Protein AF-A0A3Q9WPM6-F1 (afdb_monomer_lite)

Foldseek 3Di:
DQVLVVLQVVLVVLVVCLVVVLVVVLVVCCVVVVDPPVCSVVSSVVSSVVSVVVSVVSNVVSVVSVVVVVVVD

Radius of gyration: 16.39 Å; chains: 1; bounding box: 38×17×46 Å

Structure (mmCIF, N/CA/C/O backbone):
data_AF-A0A3Q9WPM6-F1
#
_entry.id   AF-A0A3Q9WPM6-F1
#
loop_
_atom_site.group_PDB
_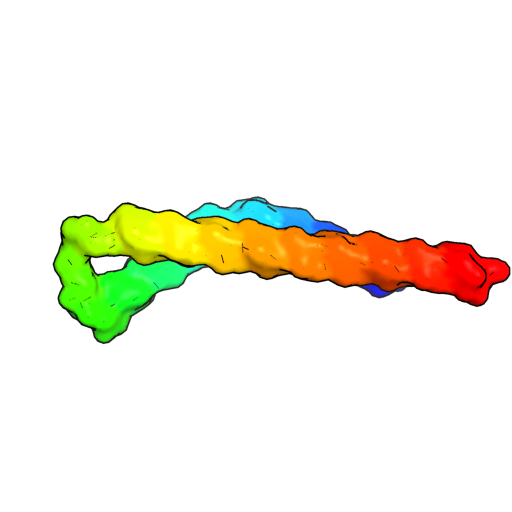atom_site.id
_atom_site.type_symbol
_atom_site.label_atom_id
_atom_site.label_alt_id
_atom_site.label_comp_id
_atom_site.label_asym_id
_atom_site.label_entity_id
_atom_site.label_seq_id
_atom_site.pdbx_PDB_ins_code
_atom_site.Cartn_x
_atom_site.Cartn_y
_atom_site.Cartn_z
_atom_site.occupancy
_atom_site.B_iso_or_equiv
_atom_site.auth_seq_id
_atom_site.auth_comp_id
_atom_site.auth_asym_id
_atom_site.auth_atom_id
_atom_site.pdbx_PDB_model_num
ATOM 1 N N . MET A 1 1 ? 4.619 -0.190 -24.852 1.00 55.16 1 MET A N 1
ATOM 2 C CA . MET A 1 1 ? 4.612 0.582 -23.588 1.00 55.16 1 MET A CA 1
ATOM 3 C C . MET A 1 1 ? 5.362 -0.230 -22.546 1.00 55.16 1 MET A C 1
ATOM 5 O O . MET A 1 1 ? 5.043 -1.400 -22.392 1.00 55.16 1 MET A O 1
ATOM 9 N N . SER A 1 2 ? 6.412 0.325 -21.931 1.00 69.56 2 SER A N 1
ATOM 10 C CA . SER A 1 2 ? 7.248 -0.412 -20.968 1.00 69.56 2 SER A CA 1
ATOM 11 C C . SER A 1 2 ? 6.407 -0.833 -19.759 1.00 69.56 2 SER A C 1
ATOM 13 O O . SER A 1 2 ? 5.731 0.005 -19.162 1.00 69.56 2 SER A O 1
ATOM 15 N N . VAL A 1 3 ? 6.448 -2.120 -19.403 1.00 72.44 3 VAL A N 1
ATOM 16 C CA . VAL A 1 3 ? 5.759 -2.712 -18.240 1.00 72.44 3 VAL A CA 1
ATOM 17 C C . VAL A 1 3 ? 6.045 -1.927 -16.950 1.00 72.44 3 VAL A C 1
ATOM 19 O O . VAL A 1 3 ? 5.164 -1.791 -16.104 1.00 72.44 3 VAL A O 1
ATOM 22 N N . GLY A 1 4 ? 7.229 -1.314 -16.837 1.00 70.56 4 GLY A N 1
ATOM 23 C CA . GLY A 1 4 ? 7.583 -0.453 -15.706 1.00 70.56 4 GLY A CA 1
ATOM 24 C C . GLY A 1 4 ? 6.681 0.780 -15.568 1.00 70.56 4 GLY A C 1
ATOM 25 O O . GLY A 1 4 ? 6.254 1.102 -14.464 1.00 70.56 4 GLY A O 1
ATOM 26 N N . ILE A 1 5 ? 6.293 1.421 -16.677 1.00 74.06 5 ILE A N 1
ATOM 27 C CA . ILE A 1 5 ? 5.386 2.587 -16.658 1.00 74.06 5 ILE A CA 1
ATOM 28 C C . ILE A 1 5 ? 3.991 2.175 -16.170 1.00 74.06 5 ILE A C 1
ATOM 30 O O . ILE A 1 5 ? 3.368 2.893 -15.389 1.00 74.06 5 ILE A O 1
ATOM 34 N N . VAL A 1 6 ? 3.518 0.994 -16.583 1.00 78.81 6 VAL A N 1
ATOM 35 C CA . VAL A 1 6 ? 2.229 0.445 -16.136 1.00 78.81 6 VAL A CA 1
ATOM 36 C C . VAL A 1 6 ? 2.253 0.174 -14.630 1.00 78.81 6 VAL A C 1
ATOM 38 O O . VAL A 1 6 ? 1.321 0.563 -13.930 1.00 78.81 6 VAL A O 1
ATOM 41 N N . MET A 1 7 ? 3.333 -0.409 -14.100 1.00 75.94 7 MET A N 1
ATOM 42 C CA . MET A 1 7 ? 3.464 -0.640 -12.655 1.00 75.94 7 MET A CA 1
ATOM 43 C C . MET A 1 7 ? 3.558 0.659 -11.845 1.00 75.94 7 MET A C 1
ATOM 45 O O . MET A 1 7 ? 2.968 0.746 -10.766 1.00 75.94 7 MET A O 1
ATOM 49 N N . VAL A 1 8 ? 4.233 1.691 -12.362 1.00 74.69 8 VAL A N 1
ATOM 50 C CA . VAL A 1 8 ? 4.279 3.015 -11.715 1.00 74.69 8 VAL A CA 1
ATOM 51 C C . VAL A 1 8 ? 2.886 3.654 -11.674 1.00 74.69 8 VAL A C 1
ATOM 53 O O . VAL A 1 8 ? 2.476 4.157 -10.628 1.00 74.69 8 VAL A O 1
ATOM 56 N N . LEU A 1 9 ? 2.114 3.573 -12.762 1.00 79.38 9 LEU A N 1
ATOM 57 C CA . LEU A 1 9 ? 0.732 4.068 -12.797 1.00 79.38 9 LEU A CA 1
ATOM 58 C C . LEU A 1 9 ? -0.186 3.299 -11.839 1.00 79.38 9 LEU A C 1
ATOM 60 O O . LEU A 1 9 ? -0.946 3.922 -11.099 1.00 79.38 9 LEU A O 1
ATOM 64 N N . ILE A 1 10 ? -0.081 1.966 -11.789 1.00 79.38 10 ILE A N 1
ATOM 65 C CA . ILE A 1 10 ? -0.830 1.138 -10.829 1.00 79.38 10 ILE A CA 1
ATOM 66 C C . ILE A 1 10 ? -0.478 1.534 -9.392 1.00 79.38 10 ILE A C 1
ATOM 68 O O . ILE A 1 10 ? -1.376 1.660 -8.563 1.00 79.38 10 ILE A O 1
ATOM 72 N N . SER A 1 11 ? 0.799 1.800 -9.107 1.00 74.25 11 SER A N 1
ATOM 73 C CA . SER A 1 11 ? 1.249 2.273 -7.790 1.00 74.25 11 SER A CA 1
ATOM 74 C C . SER A 1 11 ? 0.603 3.610 -7.417 1.00 74.25 11 SER A C 1
ATOM 76 O O . SER A 1 11 ? 0.168 3.794 -6.280 1.00 74.25 11 SER A O 1
ATOM 78 N N . LEU A 1 12 ? 0.485 4.527 -8.383 1.00 79.00 12 LEU A N 1
ATOM 79 C CA . LEU A 1 12 ? -0.156 5.828 -8.192 1.00 79.00 12 LEU A CA 1
ATOM 80 C C . LEU A 1 12 ? -1.660 5.687 -7.908 1.00 79.00 12 LEU A C 1
ATOM 82 O O . LEU A 1 12 ? -2.182 6.306 -6.980 1.00 79.00 12 LEU A O 1
ATOM 86 N N . VAL A 1 13 ? -2.348 4.832 -8.669 1.00 80.19 13 VAL A N 1
ATOM 87 C CA . VAL A 1 13 ? -3.773 4.528 -8.467 1.00 80.19 13 VAL A CA 1
ATOM 88 C C . VAL A 1 13 ? -3.996 3.886 -7.099 1.00 80.19 13 VAL A C 1
ATOM 90 O O . VAL A 1 13 ? -4.888 4.310 -6.370 1.00 80.19 13 VAL A O 1
ATOM 93 N N . PHE A 1 14 ? -3.152 2.928 -6.705 1.00 76.19 14 PHE A N 1
ATOM 94 C CA . PHE A 1 14 ? -3.184 2.316 -5.373 1.00 76.19 14 PHE A CA 1
ATOM 95 C C . PHE A 1 14 ? -2.992 3.353 -4.261 1.00 76.19 14 PHE A C 1
ATOM 97 O O . PHE A 1 14 ? -3.688 3.313 -3.246 1.00 76.19 14 PHE A O 1
ATOM 104 N N . PHE A 1 15 ? -2.084 4.310 -4.454 1.00 74.88 15 PHE A N 1
ATOM 105 C CA . PHE A 1 15 ? -1.838 5.375 -3.486 1.00 74.88 15 PHE A CA 1
ATOM 106 C C . PHE A 1 15 ? -3.042 6.314 -3.323 1.00 74.88 15 PHE A C 1
ATOM 108 O O . PHE A 1 15 ? -3.383 6.674 -2.195 1.00 74.88 15 PHE A O 1
ATOM 115 N N . LEU A 1 16 ? -3.713 6.672 -4.421 1.00 77.25 16 LEU A N 1
ATOM 116 C CA . LEU A 1 16 ? -4.918 7.510 -4.398 1.00 77.25 16 LEU A CA 1
ATOM 117 C C . LEU A 1 16 ? -6.128 6.760 -3.821 1.00 77.25 16 LEU A C 1
ATOM 119 O O . LEU A 1 16 ? -6.848 7.291 -2.975 1.00 77.25 16 LEU A O 1
ATOM 123 N N . ALA A 1 17 ? -6.321 5.502 -4.224 1.00 75.88 17 ALA A N 1
ATOM 124 C CA . ALA A 1 17 ? -7.439 4.668 -3.788 1.00 75.88 17 ALA A CA 1
ATOM 125 C C . ALA A 1 17 ? -7.292 4.158 -2.342 1.00 75.88 17 ALA A C 1
ATOM 127 O O . ALA A 1 17 ? -8.282 3.757 -1.729 1.00 75.88 17 ALA A O 1
ATOM 128 N N . ARG A 1 18 ? -6.084 4.227 -1.759 1.00 74.50 18 ARG A N 1
ATOM 129 C CA . ARG A 1 18 ? -5.765 3.814 -0.379 1.00 74.50 18 ARG A CA 1
ATOM 130 C C . ARG A 1 18 ? -6.782 4.292 0.651 1.00 74.50 18 ARG A C 1
ATOM 132 O O . ARG A 1 18 ? -7.097 3.551 1.576 1.00 74.50 18 ARG A O 1
ATOM 139 N N . LYS A 1 19 ? -7.253 5.537 0.539 1.00 70.19 19 LYS A N 1
ATOM 140 C CA . LYS A 1 19 ? -8.162 6.123 1.533 1.00 70.19 19 LYS A CA 1
ATOM 141 C C . LYS A 1 19 ? -9.539 5.453 1.496 1.00 70.19 19 LYS A C 1
ATOM 143 O O . LYS A 1 19 ? -10.075 5.114 2.547 1.00 70.19 19 LYS A O 1
ATOM 148 N N . GLU A 1 20 ? -10.070 5.215 0.300 1.00 76.50 20 GLU A N 1
ATOM 149 C CA . GLU A 1 20 ? -11.364 4.556 0.101 1.00 76.50 20 GLU A CA 1
ATOM 150 C C . GLU A 1 20 ? -11.298 3.065 0.436 1.00 76.50 20 GLU A C 1
ATOM 152 O O . GLU A 1 20 ? -12.119 2.563 1.207 1.00 76.50 20 GLU A O 1
ATOM 157 N N . ILE A 1 21 ? -10.269 2.368 -0.057 1.00 72.62 21 ILE A N 1
ATOM 158 C CA . ILE A 1 21 ? -10.094 0.934 0.200 1.00 72.62 21 ILE A CA 1
ATOM 159 C C . ILE A 1 21 ? -9.793 0.686 1.683 1.00 72.62 21 ILE A C 1
ATOM 161 O O . ILE A 1 21 ? -10.348 -0.233 2.283 1.00 72.62 21 ILE A O 1
ATOM 165 N N . GLY A 1 22 ? -8.969 1.536 2.300 1.00 71.44 22 GLY A N 1
ATOM 166 C CA . GLY A 1 22 ? -8.639 1.444 3.718 1.00 71.44 22 GLY A CA 1
ATOM 167 C C . GLY A 1 22 ? -9.854 1.656 4.622 1.00 71.44 22 GLY A C 1
ATOM 168 O O . GLY A 1 22 ? -10.027 0.938 5.605 1.00 71.44 22 GLY A O 1
ATOM 169 N N . ARG A 1 23 ? -10.740 2.592 4.260 1.00 74.06 23 ARG A N 1
ATOM 170 C CA . ARG A 1 23 ? -12.002 2.818 4.976 1.00 74.06 23 ARG A CA 1
ATOM 171 C C . ARG A 1 23 ? -12.934 1.610 4.872 1.00 74.06 23 ARG A C 1
ATOM 173 O O . ARG A 1 23 ? -13.485 1.192 5.887 1.00 74.06 23 ARG A O 1
ATOM 180 N N . LEU A 1 24 ? -13.077 1.032 3.677 1.00 76.56 24 LEU A N 1
ATOM 181 C CA . LEU A 1 24 ? -13.898 -0.162 3.457 1.00 76.56 24 LEU A CA 1
ATOM 182 C C . LEU A 1 24 ? -13.365 -1.367 4.246 1.00 76.56 24 LEU A C 1
ATOM 184 O O . LEU A 1 24 ? -14.117 -2.027 4.957 1.00 76.56 24 LEU A O 1
ATOM 188 N N . GLN A 1 25 ? -12.059 -1.625 4.169 1.00 73.88 25 GLN A N 1
ATOM 189 C CA . GLN A 1 25 ? -11.412 -2.717 4.897 1.00 73.88 25 GLN A CA 1
ATOM 190 C C . GLN A 1 25 ? -11.519 -2.551 6.414 1.00 73.88 25 GLN A C 1
ATOM 192 O O . GLN A 1 25 ? -11.801 -3.532 7.093 1.00 73.88 25 GLN A O 1
ATOM 197 N N . ALA A 1 26 ? -11.348 -1.337 6.951 1.00 72.44 26 ALA A N 1
ATOM 198 C CA . ALA A 1 26 ? -11.542 -1.084 8.378 1.00 72.44 26 ALA A CA 1
ATOM 199 C C . ALA A 1 26 ? -12.982 -1.403 8.812 1.00 72.44 26 ALA A C 1
ATOM 201 O O . ALA A 1 26 ? -13.181 -2.053 9.834 1.00 72.44 26 ALA A O 1
ATOM 202 N N . HIS A 1 27 ? -13.977 -1.023 8.003 1.00 74.94 27 HIS A N 1
ATOM 203 C CA . HIS A 1 27 ? -15.384 -1.330 8.270 1.00 74.94 27 HIS A CA 1
ATOM 204 C C . HIS A 1 27 ? -15.657 -2.843 8.269 1.00 74.94 27 HIS A C 1
ATOM 206 O O . HIS A 1 27 ? -16.314 -3.357 9.172 1.00 74.94 27 HIS A O 1
ATOM 212 N N . ILE A 1 28 ? -15.100 -3.569 7.292 1.00 78.12 28 ILE A N 1
ATOM 213 C CA . ILE A 1 28 ? -15.219 -5.031 7.197 1.00 78.12 28 ILE A CA 1
ATOM 214 C C . ILE A 1 28 ? -14.523 -5.715 8.379 1.00 78.12 28 ILE A C 1
ATOM 216 O O . ILE A 1 28 ? -15.095 -6.622 8.970 1.00 78.12 28 ILE A O 1
ATOM 220 N N . LEU A 1 29 ? -13.317 -5.285 8.758 1.00 73.75 29 LEU A N 1
ATOM 221 C CA . LEU A 1 29 ? -12.572 -5.860 9.885 1.00 73.75 29 LEU A CA 1
ATOM 222 C C . LEU A 1 29 ? -13.335 -5.721 11.206 1.00 73.75 29 LEU A C 1
ATOM 224 O O . LEU A 1 29 ? -13.410 -6.679 11.970 1.00 73.75 29 LEU A O 1
ATOM 228 N N . LEU A 1 30 ? -13.942 -4.564 11.462 1.00 74.12 30 LEU A N 1
ATOM 229 C CA . LEU A 1 30 ? -14.766 -4.369 12.658 1.00 74.12 30 LEU A CA 1
ATOM 230 C C . LEU A 1 30 ? -15.993 -5.283 12.654 1.00 74.12 30 LEU A C 1
ATOM 232 O O . LEU A 1 30 ? -16.289 -5.903 13.674 1.00 74.12 30 LEU A O 1
ATOM 236 N N . ALA A 1 31 ? -16.666 -5.394 11.504 1.00 75.62 31 ALA A N 1
ATOM 237 C CA . ALA A 1 31 ? -17.859 -6.220 11.347 1.00 75.62 31 ALA A CA 1
ATOM 238 C C . ALA A 1 31 ? -17.554 -7.724 11.466 1.00 75.62 31 ALA A C 1
ATOM 240 O O . ALA A 1 31 ? -18.283 -8.452 12.131 1.00 75.62 31 ALA A O 1
ATOM 241 N N . VAL A 1 32 ? -16.462 -8.196 10.856 1.00 77.94 32 VAL A N 1
ATOM 242 C CA . VAL A 1 32 ? -16.075 -9.616 10.855 1.00 77.94 32 VAL A CA 1
ATOM 243 C C . VAL A 1 32 ? -15.590 -10.055 12.233 1.00 77.94 32 VAL A C 1
ATOM 245 O O . VAL A 1 32 ? -16.004 -11.101 12.728 1.00 77.94 32 VAL A O 1
ATOM 248 N N . PHE A 1 33 ? -14.743 -9.257 12.881 1.00 76.50 33 PHE A N 1
ATOM 249 C CA . PHE A 1 33 ? -14.102 -9.653 14.136 1.00 76.50 33 PHE A CA 1
ATOM 250 C C . PHE A 1 33 ? -14.843 -9.172 15.393 1.00 76.50 33 PHE A C 1
ATOM 252 O O . PHE A 1 33 ? -14.336 -9.374 16.494 1.00 76.50 33 PHE A O 1
ATOM 259 N N . HIS A 1 34 ? -16.026 -8.556 15.250 1.00 71.81 34 HIS A N 1
ATOM 260 C CA . HIS A 1 34 ? -16.824 -8.013 16.363 1.00 71.81 34 HIS A CA 1
ATOM 261 C C . HIS A 1 34 ? -15.992 -7.117 17.298 1.00 71.81 34 HIS A C 1
ATOM 263 O O . HIS A 1 34 ? -16.121 -7.147 18.523 1.00 71.81 34 HIS A O 1
ATOM 269 N N . ILE A 1 35 ? -15.080 -6.342 16.712 1.00 68.88 35 ILE A N 1
ATOM 270 C CA . ILE A 1 35 ? -14.123 -5.541 17.468 1.00 68.88 35 ILE A CA 1
ATOM 271 C C . ILE A 1 35 ? -14.820 -4.261 17.938 1.00 68.88 35 ILE A C 1
ATOM 273 O O . ILE A 1 35 ? -15.331 -3.495 17.123 1.00 68.88 35 ILE A O 1
ATOM 277 N N . GLY A 1 36 ? -14.815 -4.016 19.251 1.00 68.56 36 GLY A N 1
ATOM 278 C CA . GLY A 1 36 ? -15.365 -2.789 19.832 1.00 68.56 36 GLY A CA 1
ATOM 279 C C . GLY A 1 36 ? -14.673 -1.527 19.302 1.00 68.56 36 GLY A C 1
ATOM 280 O O . GLY A 1 36 ? -13.464 -1.525 19.058 1.00 68.56 36 GLY A O 1
ATOM 281 N N . GLU A 1 37 ? -15.434 -0.437 19.160 1.00 69.25 37 GL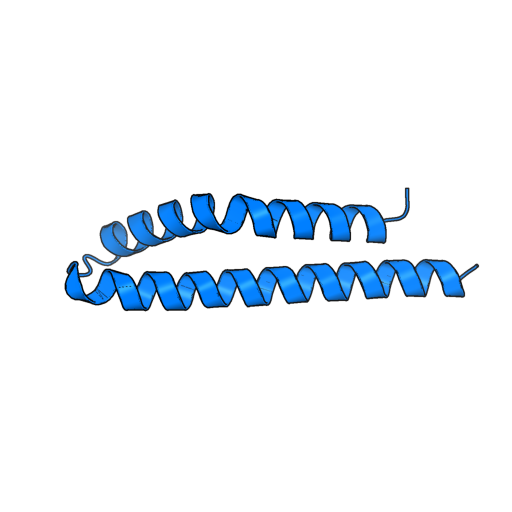U A N 1
ATOM 282 C CA . GLU A 1 37 ? -15.001 0.821 18.522 1.00 69.25 37 GLU A CA 1
ATOM 283 C C . GLU A 1 37 ? -13.689 1.396 19.083 1.00 69.25 37 GLU A C 1
ATOM 285 O O . GLU A 1 37 ? -12.914 1.991 18.341 1.00 69.25 37 GLU A O 1
ATOM 290 N N . ASN A 1 38 ? -13.353 1.120 20.346 1.00 73.56 38 ASN A N 1
ATOM 291 C CA . ASN A 1 38 ? -12.094 1.550 20.971 1.00 73.56 38 ASN A CA 1
ATOM 292 C C . ASN A 1 38 ? -10.821 1.075 20.241 1.00 73.56 38 ASN A C 1
ATOM 294 O O . ASN A 1 38 ? -9.756 1.662 20.419 1.00 73.56 38 ASN A O 1
ATOM 298 N N . LYS A 1 39 ? -10.909 0.025 19.418 1.00 68.44 39 LYS A N 1
ATOM 299 C CA . LYS A 1 39 ? -9.788 -0.542 18.647 1.00 68.44 39 LYS A CA 1
ATOM 300 C C . LYS A 1 39 ? -9.750 -0.071 17.184 1.00 68.44 39 LYS A C 1
ATOM 302 O O . LYS A 1 39 ? -8.784 -0.365 16.477 1.00 68.44 39 LYS A O 1
ATOM 307 N N . GLN A 1 40 ? -10.747 0.697 16.725 1.00 67.81 40 GLN A N 1
ATOM 308 C CA . GLN A 1 40 ? -10.772 1.310 15.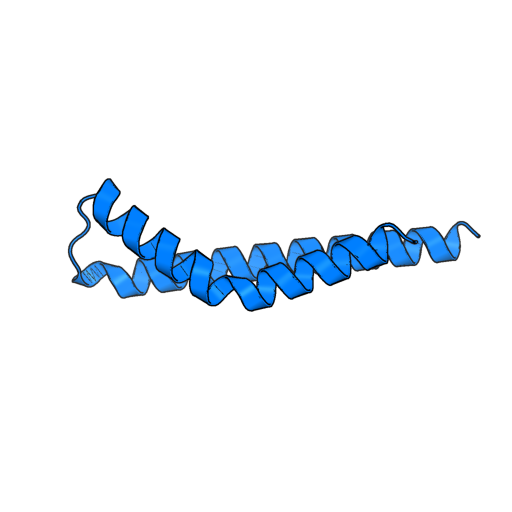387 1.00 67.81 40 GLN A CA 1
ATOM 309 C C . GLN A 1 40 ? -9.484 2.051 14.996 1.00 67.81 40 GLN A C 1
ATOM 311 O O . GLN A 1 40 ? -9.005 1.826 13.881 1.00 67.81 40 GLN A O 1
ATOM 316 N N . PRO A 1 41 ? -8.900 2.919 15.848 1.00 69.31 41 PRO A N 1
ATOM 317 C CA . PRO A 1 41 ? -7.712 3.674 15.458 1.00 69.31 41 PRO A CA 1
ATOM 318 C C . PRO A 1 41 ? -6.474 2.784 15.281 1.00 69.31 41 PRO A C 1
ATOM 320 O O . PRO A 1 41 ? -5.684 3.034 14.371 1.00 69.31 41 PRO A O 1
ATOM 323 N N . GLU A 1 42 ? -6.326 1.714 16.071 1.00 73.06 42 GLU A N 1
ATOM 324 C CA . GLU A 1 42 ? -5.232 0.739 15.921 1.00 73.06 42 GLU A CA 1
ATOM 325 C C . GLU A 1 42 ? -5.343 -0.021 14.590 1.00 73.06 42 GLU A C 1
ATOM 327 O O . GLU A 1 42 ? -4.357 -0.150 13.860 1.00 73.06 42 GLU A O 1
ATOM 332 N N . ILE A 1 43 ? -6.555 -0.458 14.226 1.00 72.94 43 ILE A N 1
ATOM 333 C CA . ILE A 1 43 ? -6.812 -1.152 12.955 1.00 72.94 43 ILE A CA 1
ATOM 334 C C . ILE A 1 43 ? -6.581 -0.208 11.778 1.00 72.94 43 ILE A C 1
ATOM 336 O O . ILE A 1 43 ? -5.888 -0.567 10.829 1.00 72.94 43 ILE A O 1
ATOM 340 N N . ALA A 1 44 ? -7.110 1.016 11.840 1.00 71.19 44 ALA A N 1
ATOM 341 C CA . ALA A 1 44 ? -6.921 2.008 10.789 1.00 71.19 44 ALA A CA 1
ATOM 342 C C . ALA A 1 44 ? -5.436 2.352 10.593 1.00 71.19 44 ALA A C 1
ATOM 344 O O . ALA A 1 44 ? -4.981 2.456 9.453 1.00 71.19 44 ALA A O 1
ATOM 345 N N . ALA A 1 45 ? -4.664 2.472 11.679 1.00 71.81 45 ALA A N 1
ATOM 346 C CA . ALA A 1 4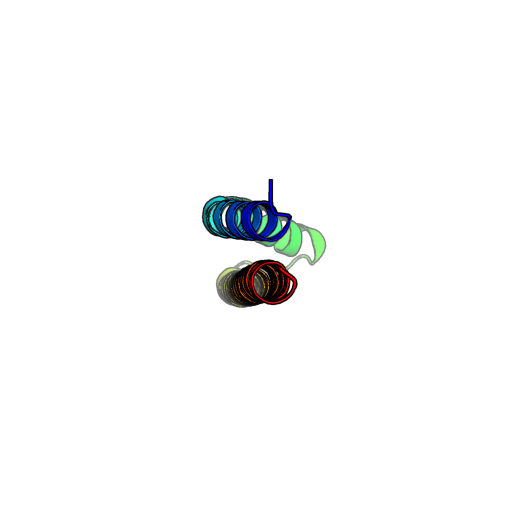5 ? -3.225 2.715 11.622 1.00 71.81 45 ALA A CA 1
ATOM 347 C C . ALA A 1 45 ? -2.453 1.522 11.029 1.00 71.81 45 ALA A C 1
ATOM 349 O O . ALA A 1 45 ? -1.627 1.715 10.131 1.00 71.81 45 ALA A O 1
ATOM 350 N N . GLY A 1 46 ? -2.751 0.295 11.473 1.00 75.19 46 GLY A N 1
ATOM 351 C CA . GLY A 1 46 ? -2.134 -0.929 10.950 1.00 75.19 46 GLY A CA 1
ATOM 352 C C . GLY A 1 46 ? -2.420 -1.133 9.462 1.00 75.19 46 GLY A C 1
ATOM 353 O O . GLY A 1 46 ? -1.514 -1.391 8.667 1.00 75.19 46 GLY A O 1
ATOM 354 N N . LEU A 1 47 ? -3.664 -0.902 9.052 1.00 77.44 47 LEU A N 1
ATOM 355 C CA . LEU A 1 47 ? -4.079 -0.997 7.660 1.00 77.44 47 LEU A CA 1
ATOM 356 C C . LEU A 1 47 ? -3.428 0.104 6.808 1.00 77.44 47 LEU A C 1
ATOM 358 O O . LEU A 1 47 ? -2.877 -0.155 5.738 1.00 77.44 47 LEU A O 1
ATOM 362 N N . ALA A 1 48 ? -3.407 1.342 7.307 1.00 74.12 48 ALA A N 1
ATOM 363 C CA . ALA A 1 48 ? -2.744 2.463 6.651 1.00 74.12 48 ALA A CA 1
ATOM 364 C C . ALA A 1 48 ? -1.239 2.218 6.443 1.00 74.12 48 ALA A C 1
ATOM 366 O O . ALA A 1 48 ? -0.697 2.687 5.435 1.00 74.12 48 ALA A O 1
ATOM 367 N N . SER A 1 49 ? -0.588 1.518 7.375 1.00 76.50 49 SER A N 1
ATOM 368 C CA . SER A 1 49 ? 0.799 1.048 7.289 1.00 76.50 49 SER A CA 1
ATOM 369 C C . SER A 1 49 ? 0.976 0.006 6.175 1.00 76.50 49 SER A C 1
ATOM 371 O O . SER A 1 49 ? 1.813 0.203 5.291 1.00 76.50 49 SER A O 1
ATOM 373 N N . ALA A 1 50 ? 0.129 -1.028 6.134 1.00 77.31 50 ALA A N 1
ATOM 374 C CA . ALA A 1 50 ? 0.185 -2.075 5.111 1.00 77.31 50 ALA A CA 1
ATOM 375 C C . ALA A 1 50 ? 0.030 -1.5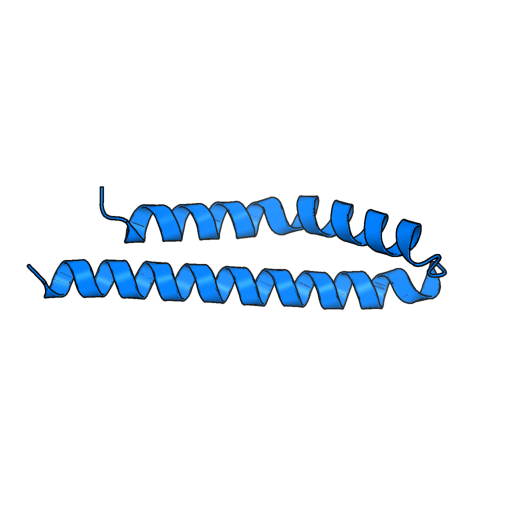11 3.687 1.00 77.31 50 ALA A C 1
ATOM 377 O O . ALA A 1 50 ? 0.796 -1.857 2.787 1.00 77.31 50 ALA A O 1
ATOM 378 N N . TRP A 1 51 ? -0.890 -0.561 3.493 1.00 76.75 51 TRP A N 1
ATOM 379 C CA . TRP A 1 51 ? -1.065 0.121 2.206 1.00 76.75 51 TRP A CA 1
ATOM 380 C C . TRP A 1 51 ? 0.149 0.958 1.793 1.00 76.75 51 TRP A C 1
ATOM 382 O O . TRP A 1 51 ? 0.488 1.003 0.611 1.00 76.75 51 TRP A O 1
ATOM 392 N N . LYS A 1 52 ? 0.826 1.613 2.747 1.00 75.38 52 LYS A N 1
ATOM 393 C CA . LYS A 1 52 ? 2.081 2.327 2.462 1.00 75.38 52 LYS A CA 1
ATOM 394 C C . LYS A 1 52 ? 3.176 1.358 2.030 1.00 75.38 52 LYS A C 1
ATOM 396 O O . LYS A 1 52 ? 3.840 1.623 1.033 1.00 75.38 52 LYS A O 1
ATOM 401 N N . ALA A 1 53 ? 3.342 0.252 2.754 1.00 78.44 53 ALA A N 1
ATOM 402 C CA . ALA A 1 53 ? 4.334 -0.764 2.421 1.00 78.44 53 ALA A CA 1
ATOM 403 C C . ALA A 1 53 ? 4.095 -1.330 1.014 1.00 78.44 53 ALA A C 1
ATOM 405 O O . ALA A 1 53 ? 5.021 -1.369 0.208 1.00 78.44 53 ALA A O 1
ATOM 406 N N . LEU A 1 54 ? 2.844 -1.664 0.683 1.00 80.75 54 LEU A N 1
ATOM 407 C CA . LEU A 1 54 ? 2.474 -2.166 -0.640 1.00 80.75 54 LEU A CA 1
ATOM 408 C C . LEU A 1 54 ? 2.754 -1.145 -1.753 1.00 80.75 54 LEU A C 1
ATOM 410 O O . LEU A 1 54 ? 3.321 -1.506 -2.782 1.00 80.75 54 LEU A O 1
ATOM 414 N N . ALA A 1 55 ? 2.409 0.129 -1.543 1.00 76.06 55 ALA A N 1
ATOM 415 C CA . ALA A 1 55 ? 2.679 1.187 -2.517 1.00 76.06 55 ALA A CA 1
ATOM 416 C C . ALA A 1 55 ? 4.185 1.365 -2.775 1.00 76.06 55 ALA A C 1
ATOM 418 O O . ALA A 1 55 ? 4.597 1.499 -3.925 1.00 76.06 55 ALA A O 1
ATOM 419 N N . ILE A 1 56 ? 5.010 1.313 -1.722 1.00 81.75 56 ILE A N 1
ATOM 420 C CA . ILE A 1 56 ? 6.474 1.379 -1.840 1.00 81.75 56 ILE A CA 1
ATOM 421 C C . ILE A 1 56 ? 7.002 0.181 -2.634 1.00 81.75 56 ILE A C 1
ATOM 423 O O . ILE A 1 56 ? 7.834 0.354 -3.522 1.00 81.75 56 ILE A O 1
ATOM 427 N N . LEU A 1 57 ? 6.500 -1.020 -2.346 1.00 81.88 57 LEU A N 1
ATOM 428 C CA . LEU A 1 57 ? 6.945 -2.258 -2.986 1.00 81.88 57 LEU A CA 1
ATOM 429 C C . LEU A 1 57 ? 6.615 -2.271 -4.486 1.00 81.88 57 LEU A C 1
ATOM 431 O O . LEU A 1 57 ? 7.473 -2.601 -5.308 1.00 81.88 57 LEU A O 1
ATOM 435 N N . LEU A 1 58 ? 5.400 -1.848 -4.850 1.00 79.56 58 LEU A N 1
ATOM 436 C CA . LEU A 1 58 ? 4.973 -1.717 -6.245 1.00 79.56 58 LEU A CA 1
ATOM 437 C C . LEU A 1 58 ? 5.769 -0.635 -6.986 1.00 79.56 58 LEU A C 1
ATOM 439 O O . LEU A 1 58 ? 6.207 -0.863 -8.114 1.00 79.56 58 LEU A O 1
ATOM 443 N N . PHE A 1 59 ? 6.020 0.504 -6.338 1.00 77.88 59 PHE A N 1
ATOM 444 C CA . PHE A 1 59 ? 6.778 1.602 -6.932 1.00 77.88 59 PHE A CA 1
ATOM 445 C C . PHE A 1 59 ? 8.245 1.222 -7.169 1.00 77.88 59 PHE A C 1
ATOM 447 O O . PHE A 1 59 ? 8.760 1.407 -8.272 1.00 77.88 59 PHE A O 1
ATOM 454 N N . ALA A 1 60 ? 8.901 0.624 -6.170 1.00 82.31 60 ALA A N 1
ATOM 455 C CA . ALA A 1 60 ? 10.278 0.148 -6.282 1.00 82.31 60 ALA A CA 1
ATOM 456 C C . ALA A 1 60 ? 10.419 -0.924 -7.373 1.00 82.31 60 ALA A C 1
ATOM 458 O O . ALA A 1 60 ? 11.326 -0.845 -8.202 1.00 82.31 60 ALA A O 1
ATOM 459 N N . SER A 1 61 ? 9.481 -1.877 -7.430 1.00 79.25 61 SER A N 1
ATOM 460 C CA . SER A 1 61 ? 9.459 -2.912 -8.473 1.00 79.25 61 SER A CA 1
ATOM 461 C C . SER A 1 61 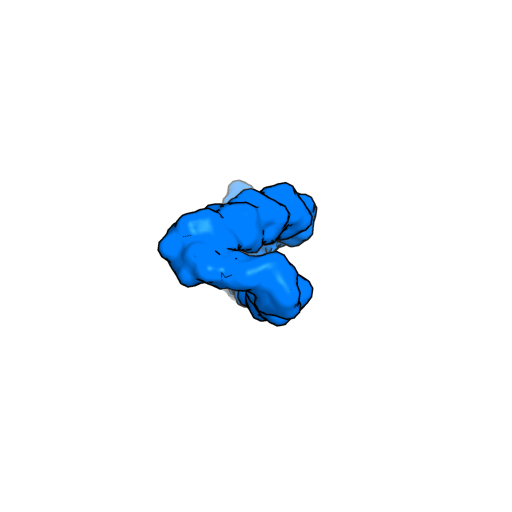? 9.261 -2.308 -9.866 1.00 79.25 61 SER A C 1
ATOM 463 O O . SER A 1 61 ? 9.965 -2.674 -10.807 1.00 79.25 61 SER A O 1
ATOM 465 N N . GLY A 1 62 ? 8.353 -1.335 -10.003 1.00 77.81 62 GLY A N 1
ATOM 466 C CA . GLY A 1 62 ? 8.116 -0.630 -11.264 1.00 77.81 62 GLY A CA 1
ATOM 467 C C . GLY A 1 62 ? 9.343 0.141 -11.759 1.00 77.81 62 GLY A C 1
ATOM 468 O O . GLY A 1 62 ? 9.682 0.053 -12.941 1.00 77.81 62 GLY A O 1
ATOM 469 N N . ILE A 1 63 ? 10.048 0.835 -10.857 1.00 80.50 63 ILE A N 1
ATOM 470 C CA . ILE A 1 63 ? 11.309 1.532 -11.164 1.00 80.50 63 ILE A CA 1
ATOM 471 C C . ILE A 1 63 ? 12.388 0.544 -11.598 1.00 80.50 63 ILE A C 1
ATOM 473 O O . ILE A 1 63 ? 13.048 0.768 -12.613 1.00 80.50 63 ILE A O 1
ATOM 477 N N . PHE A 1 64 ? 12.558 -0.554 -10.860 1.00 84.38 64 PHE A N 1
ATOM 478 C CA . PHE A 1 64 ? 13.574 -1.556 -11.165 1.00 84.38 64 PHE A CA 1
ATOM 479 C C . PHE A 1 64 ? 13.371 -2.166 -12.557 1.00 84.38 64 PHE A C 1
ATOM 481 O O . PHE A 1 64 ? 14.316 -2.244 -13.340 1.00 84.38 64 PHE A O 1
ATOM 488 N N . ILE A 1 65 ? 12.130 -2.516 -12.911 1.00 80.50 65 ILE A N 1
ATOM 489 C CA . ILE A 1 65 ? 11.791 -3.047 -14.241 1.00 80.50 65 ILE A CA 1
ATOM 490 C C . ILE A 1 65 ? 12.034 -1.998 -15.333 1.00 80.50 65 ILE A C 1
ATOM 492 O O . ILE A 1 65 ? 12.567 -2.325 -16.394 1.00 80.50 65 ILE A O 1
ATOM 496 N N . ALA A 1 66 ? 11.671 -0.735 -15.087 1.00 79.38 66 ALA A N 1
ATOM 497 C CA . ALA A 1 66 ? 11.921 0.347 -16.036 1.00 79.38 66 ALA A CA 1
ATOM 498 C C . ALA A 1 66 ? 13.428 0.545 -16.288 1.00 79.38 66 ALA A C 1
ATOM 500 O O . ALA A 1 66 ? 13.844 0.611 -17.444 1.00 79.38 66 ALA A O 1
ATOM 501 N N . LEU A 1 67 ? 14.243 0.560 -15.229 1.00 83.31 67 LEU A N 1
ATOM 502 C CA . LEU A 1 67 ? 15.705 0.644 -15.319 1.00 83.31 67 LEU A CA 1
ATOM 503 C C . LEU A 1 67 ? 16.300 -0.560 -16.051 1.00 83.31 67 LEU A C 1
ATOM 505 O O . LEU A 1 67 ? 17.059 -0.373 -16.998 1.00 83.31 67 LEU A O 1
ATOM 509 N N . ALA A 1 68 ? 15.913 -1.783 -15.680 1.00 81.12 68 ALA A N 1
ATOM 510 C CA . ALA A 1 68 ? 16.371 -2.998 -16.353 1.00 81.12 68 ALA A CA 1
ATOM 511 C C . ALA A 1 68 ? 16.053 -2.964 -17.857 1.00 81.12 68 ALA A C 1
ATOM 513 O O . ALA A 1 68 ? 16.892 -3.325 -18.677 1.00 81.12 68 ALA A O 1
ATOM 514 N N . SER A 1 69 ? 14.875 -2.454 -18.234 1.00 78.56 69 SER A N 1
ATOM 515 C CA . SER A 1 69 ? 14.491 -2.305 -19.643 1.00 78.56 69 SER A CA 1
ATOM 516 C C . SER A 1 69 ? 15.292 -1.241 -20.406 1.00 78.56 69 SER A C 1
ATOM 518 O O . SER A 1 69 ? 15.395 -1.326 -21.628 1.00 78.56 69 SER A O 1
ATOM 520 N N . LEU A 1 70 ? 15.848 -0.252 -19.700 1.00 79.94 70 LEU A N 1
ATOM 521 C CA . LEU A 1 70 ? 16.704 0.801 -20.253 1.00 79.94 70 LEU A CA 1
ATOM 522 C C . LEU A 1 70 ? 18.139 0.309 -20.471 1.00 79.94 70 LEU A C 1
ATOM 524 O O . LEU A 1 70 ? 18.723 0.643 -21.490 1.00 79.94 70 LEU A O 1
ATOM 528 N N . PHE A 1 71 ? 18.676 -0.499 -19.551 1.00 80.50 71 PHE A N 1
ATOM 529 C CA . PHE A 1 71 ? 20.020 -1.087 -19.662 1.00 80.50 71 PHE A CA 1
ATOM 530 C C . PHE A 1 71 ? 20.093 -2.318 -20.574 1.00 80.50 71 PHE A C 1
ATOM 532 O O . PHE A 1 71 ? 21.174 -2.684 -21.018 1.00 80.50 71 PHE A O 1
ATOM 539 N N . ALA A 1 72 ? 18.964 -2.982 -20.834 1.00 74.06 72 ALA A N 1
ATOM 540 C CA . ALA A 1 72 ? 18.890 -4.108 -21.766 1.00 74.06 72 ALA A CA 1
ATOM 541 C C . ALA A 1 72 ? 18.801 -3.682 -23.249 1.00 74.06 72 ALA A C 1
ATOM 543 O O . ALA A 1 72 ? 18.700 -4.546 -24.120 1.00 74.06 72 ALA A O 1
ATOM 544 N N . ARG A 1 73 ? 18.782 -2.374 -23.530 1.00 56.03 73 ARG A N 1
ATOM 545 C CA . ARG A 1 73 ? 18.834 -1.779 -24.873 1.00 56.03 73 ARG A CA 1
ATOM 546 C C . ARG A 1 73 ? 20.199 -1.161 -25.117 1.00 56.03 73 ARG A C 1
ATOM 548 O O . ARG A 1 73 ? 20.618 -1.202 -26.291 1.00 56.03 73 ARG A O 1
#

Sequence (73 aa):
MSVGIVMVLISLVFFLARKEIGRLQAHILLAVFHIGENKQPEIAAGLASAWKALAILLFASGIFIALASLFAR

pLDDT: mean 75.26, std 5.07, range [55.16, 84.38]

Secondary structure (DSSP, 8-state):
--HHHHHHHHHHHHHHHHHHHHHHHHHHHHHHHT--GGGHHHHHHHHHHHHHHHHHHHHHHHHHHHHHHHHT-